Protein 4GS3 (pdb70)

Foldseek 3Di:
DVFKDKAKFWFAADWDWLD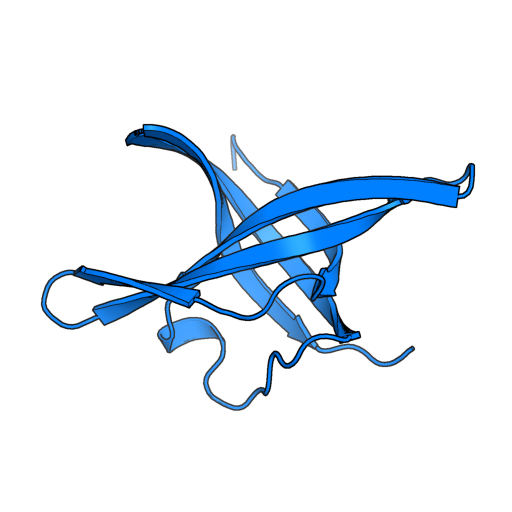DDVNWTKTKTWGWGADPVRDTDTAIAMETPVAQVVHDRDGGFIKIFMAGWDWDPSVIDTHGYTPHMDTDDD

Sequence (90 aa):
ENNTVTLVGKVFTPLEFSHELYGEKFFNFILEVPRLSETKDYLPITISNRLFEGMNLEVGTRVKIEGQLRSYNRKLILTVFARDISVVPE

Organism: Caldanaerobacter subterraneus subsp. tengcongensis (strain DSM 15242 / JCM 11007 / NBRC 100824 / MB4) (NCBI:txid273068)

Structure (mmCIF, N/CA/C/O backbone):
data_4GS3
#
_entry.id   4GS3
#
_cell.length_a   55.560
_cell.length_b   41.180
_cell.length_c   38.780
_cell.angle_alpha   90.00
_cell.angle_beta   94.80
_cell.angle_gamma   90.00
#
_symmetry.space_group_name_H-M   'C 1 2 1'
#
loop_
_entity.id
_entity.type
_entity.pdbx_description
1 polymer 'Single-stranded DNA-binding protein'
2 water water
#
loop_
_atom_site.group_PDB
_atom_site.id
_atom_site.type_symbol
_atom_site.label_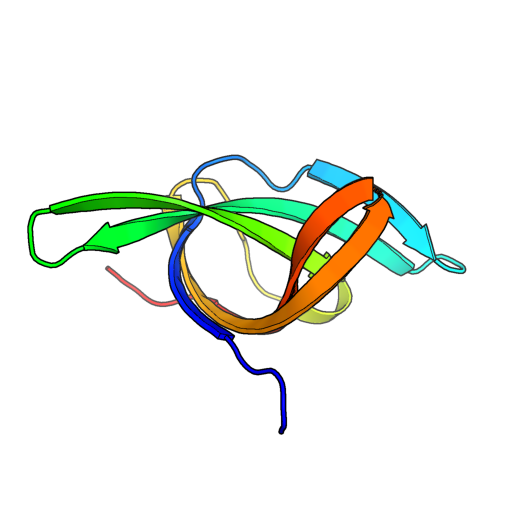atom_id
_atom_site.label_alt_id
_atom_site.label_comp_id
_atom_site.label_asym_id
_atom_site.label_entity_id
_atom_site.label_seq_id
_atom_site.pdbx_PDB_ins_code
_atom_site.Cartn_x
_atom_site.Cartn_y
_atom_site.Cartn_z
_atom_site.occupancy
_atom_site.B_iso_or_equiv
_atom_site.auth_seq_id
_atom_site.auth_comp_id
_atom_site.auth_asym_id
_atom_site.auth_atom_id
_atom_site.pdbx_PDB_model_num
ATOM 1 N N . GLU A 1 10 ? 33.283 31.510 6.291 1.00 35.08 7 GLU A N 1
ATOM 2 C CA . GLU A 1 10 ? 33.603 30.158 6.799 1.00 28.18 7 GLU A CA 1
ATOM 3 C C . GLU A 1 10 ? 34.237 29.421 5.565 1.00 22.85 7 GLU A C 1
ATOM 4 O O . GLU A 1 10 ? 34.150 29.656 4.355 1.00 30.14 7 GLU A O 1
ATOM 10 N N . ASN A 1 11 ? 35.011 28.407 5.866 1.00 16.53 8 ASN A N 1
ATOM 11 C CA . ASN A 1 11 ? 35.748 27.585 4.982 1.00 12.35 8 ASN A CA 1
ATOM 12 C C . ASN A 1 11 ? 34.942 26.407 4.487 1.00 10.12 8 ASN A C 1
ATOM 13 O O . ASN A 1 11 ? 35.476 25.571 3.751 1.00 10.79 8 ASN A O 1
ATOM 18 N N . ASN A 1 12 ? 33.669 26.287 4.871 1.00 10.20 9 ASN A N 1
ATOM 19 C CA . ASN A 1 12 ? 32.844 25.153 4.531 1.00 9.60 9 ASN A CA 1
ATOM 20 C C . ASN A 1 12 ? 31.412 25.627 4.710 1.00 10.09 9 ASN A C 1
ATOM 21 O O . ASN A 1 12 ? 30.891 25.668 5.831 1.00 11.64 9 ASN A O 1
ATOM 26 N N . THR A 1 13 ? 30.767 26.004 3.602 1.00 10.35 10 THR A N 1
ATOM 27 C CA . THR A 1 13 ? 29.432 26.534 3.678 1.00 11.80 10 THR A CA 1
ATOM 28 C C . THR A 1 13 ? 28.652 25.991 2.479 1.00 10.62 10 THR A C 1
ATOM 29 O O . THR A 1 13 ? 29.117 25.996 1.363 1.00 13.47 10 THR A O 1
ATOM 33 N N . VAL A 1 14 ? 27.429 25.617 2.773 1.00 10.51 11 VAL A N 1
ATOM 34 C CA . VAL A 1 14 ? 26.481 25.102 1.799 1.00 9.76 11 VAL A CA 1
ATOM 35 C C . VAL A 1 14 ? 25.181 25.878 1.959 1.00 9.97 11 VAL A C 1
ATOM 36 O O . VAL A 1 14 ? 24.688 26.008 3.074 1.00 12.20 11 VAL A O 1
ATOM 40 N N . THR A 1 15 ? 24.640 26.385 0.862 1.00 9.22 12 THR A N 1
ATOM 41 C CA . THR A 1 15 ? 23.290 26.994 0.861 1.00 9.96 12 THR A CA 1
ATOM 42 C C . THR A 1 15 ? 22.456 26.228 -0.147 1.00 9.51 12 THR A C 1
ATOM 43 O O . THR A 1 15 ? 22.861 26.066 -1.308 1.00 10.33 12 THR A O 1
ATOM 47 N N . LEU A 1 16 ? 21.262 25.811 0.288 1.00 9.44 13 LEU A N 1
ATOM 48 C CA . LEU A 1 16 ? 20.331 25.053 -0.548 1.00 9.29 13 LEU A CA 1
ATOM 49 C C . LEU A 1 16 ? 18.940 25.634 -0.404 1.00 9.68 13 LEU A C 1
ATOM 50 O O . LEU A 1 16 ? 18.532 25.998 0.716 1.00 11.14 13 LEU A O 1
ATOM 55 N N . VAL A 1 17 ? 18.188 25.662 -1.493 1.00 9.04 14 VAL A N 1
ATOM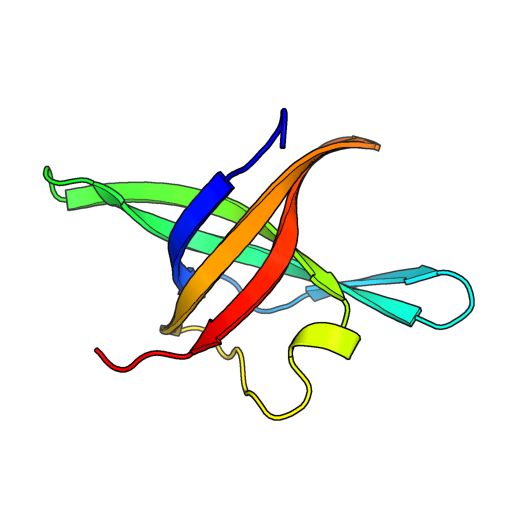 56 C CA . VAL A 1 17 ? 16.752 25.947 -1.448 1.00 9.29 14 VAL A CA 1
ATOM 57 C C . VAL A 1 17 ? 16.071 24.803 -2.141 1.00 9.56 14 VAL A C 1
ATOM 58 O O . VAL A 1 17 ? 16.348 24.509 -3.310 1.00 10.75 14 VAL A O 1
ATOM 62 N N . GLY A 1 18 ? 15.176 24.111 -1.452 1.00 9.87 15 GLY A N 1
ATOM 63 C CA . GLY A 1 18 ? 14.467 23.000 -2.057 1.00 10.37 15 GLY A CA 1
ATOM 64 C C . GLY A 1 18 ? 13.361 22.484 -1.158 1.00 10.43 15 GLY A C 1
ATOM 65 O O . GLY A 1 18 ? 12.927 23.192 -0.227 1.00 11.47 15 GLY A O 1
ATOM 66 N N . LYS A 1 19 ? 12.886 21.289 -1.453 1.00 10.71 16 LYS A N 1
ATOM 67 C CA . LYS A 1 19 ? 11.746 20.729 -0.758 1.00 11.46 16 LYS A CA 1
ATOM 68 C C . LYS A 1 19 ? 12.124 19.481 -0.002 1.00 10.57 16 LYS A C 1
ATOM 69 O O . LYS A 1 19 ? 12.899 18.638 -0.458 1.00 10.96 16 LYS A O 1
ATOM 75 N N . VAL A 1 20 ? 11.560 19.320 1.193 1.00 10.59 17 VAL A N 1
ATOM 76 C CA . VAL A 1 20 ? 11.722 18.107 1.967 1.00 10.94 17 VAL A CA 1
ATOM 77 C C . VAL A 1 20 ? 11.179 16.966 1.139 1.00 10.59 17 VAL A C 1
ATOM 78 O O . VAL A 1 20 ? 9.978 16.993 0.772 1.00 12.73 17 VAL A O 1
ATOM 82 N N . PHE A 1 21 ? 11.989 15.979 0.848 1.00 10.85 18 PHE A N 1
ATOM 83 C CA . PHE A 1 21 ? 11.651 14.889 -0.080 1.00 11.08 18 PHE A CA 1
ATOM 84 C C . PHE A 1 21 ? 11.372 13.595 0.622 1.00 11.38 18 PHE A C 1
ATOM 85 O O . PHE A 1 21 ? 10.520 12.807 0.219 1.00 12.41 18 PHE A O 1
ATOM 93 N N . THR A 1 22 ? 12.115 13.302 1.680 1.00 13.30 19 THR A N 1
ATOM 94 C CA . THR A 1 22 ? 11.848 12.178 2.551 1.00 13.04 19 THR A CA 1
ATOM 95 C C . THR A 1 22 ? 11.657 12.753 3.969 1.00 13.03 19 THR A C 1
ATOM 96 O O . THR A 1 22 ? 12.148 13.827 4.276 1.00 14.24 19 THR A O 1
ATOM 100 N N . PRO A 1 23 ? 10.907 12.058 4.827 1.00 13.91 20 PRO A N 1
ATOM 101 C CA . PRO A 1 23 ? 10.579 12.645 6.132 1.00 15.05 20 PRO A CA 1
ATOM 102 C C . PRO A 1 23 ? 11.784 12.687 7.081 1.00 14.39 20 PRO A C 1
ATOM 103 O O . PRO A 1 23 ? 12.715 11.911 7.002 1.00 15.79 20 PRO A O 1
ATOM 107 N N . LEU A 1 24 ? 11.673 13.565 8.051 1.00 14.79 21 LEU A N 1
ATOM 108 C CA . LEU A 1 24 ? 12.691 13.589 9.110 1.00 15.53 21 LEU A CA 1
ATOM 109 C C . LEU A 1 24 ? 12.686 12.256 9.834 1.00 15.72 21 LEU A C 1
ATOM 110 O O . LEU A 1 24 ? 11.682 11.766 10.338 1.00 21.97 21 LEU A O 1
ATOM 115 N N . GLU A 1 25 ? 13.848 11.623 9.891 1.00 15.61 22 GLU A N 1
ATOM 116 C CA . GLU A 1 25 ? 13.985 10.307 10.500 1.00 17.77 22 GLU A CA 1
ATOM 117 C C . GLU A 1 25 ? 14.950 10.490 11.632 1.00 18.03 22 GLU A C 1
ATOM 118 O O . GLU A 1 25 ? 16.049 11.030 11.444 1.00 18.58 22 GLU A O 1
ATOM 124 N N . PHE A 1 26 ? 14.572 10.073 12.792 1.00 22.38 23 PHE A N 1
ATOM 125 C CA . PHE A 1 26 ? 15.435 10.176 13.955 1.00 24.45 23 PHE A CA 1
ATOM 126 C C . PHE A 1 26 ? 16.702 9.426 13.671 1.00 26.18 23 PHE A C 1
ATOM 127 O O . PHE A 1 26 ? 16.652 8.271 13.234 1.00 35.65 23 PHE A O 1
ATOM 135 N N . SER A 1 27 ? 17.850 10.057 13.912 1.00 29.30 24 SER A N 1
ATOM 136 C CA . SER A 1 27 ? 19.060 9.244 13.815 1.00 33.54 24 SER A CA 1
ATOM 137 C C . SER A 1 27 ? 19.450 8.804 15.228 1.00 35.65 24 SER A C 1
ATOM 138 O O . SER A 1 27 ? 19.392 7.625 15.570 1.00 41.22 24 SER A O 1
ATOM 141 N N . HIS A 1 28 ? 19.809 9.812 16.022 1.00 37.28 25 HIS A N 1
ATOM 142 C CA . HIS A 1 28 ? 20.119 9.440 17.397 1.00 40.80 25 HIS A CA 1
ATOM 143 C C . HIS A 1 28 ? 20.388 10.711 18.181 1.00 39.57 25 HIS A C 1
ATOM 144 O O . HIS A 1 28 ? 20.113 11.832 17.709 1.00 37.64 25 HIS A O 1
ATOM 151 N N . GLU A 1 29 ? 20.905 10.509 19.391 1.00 37.88 26 GLU A N 1
ATOM 152 C CA . GLU A 1 29 ? 21.020 11.624 20.302 1.00 36.04 26 GLU A CA 1
ATOM 153 C C . GLU A 1 29 ? 22.443 11.883 20.728 1.00 35.48 26 GLU A C 1
ATOM 154 O O . GLU A 1 29 ? 23.291 11.014 20.749 1.00 44.87 26 GLU A O 1
ATOM 160 N N . LEU A 1 30 ? 22.567 13.128 21.122 1.00 30.32 27 LEU A N 1
ATOM 161 C CA . LEU A 1 30 ? 23.844 13.538 21.664 1.00 32.60 27 LEU A CA 1
ATOM 162 C C . LEU A 1 30 ? 23.605 14.075 23.044 1.00 27.25 27 LEU A C 1
ATOM 163 O O . LEU A 1 30 ? 23.150 15.199 22.994 1.00 26.86 27 LEU A O 1
ATOM 168 N N . TYR A 1 31 ? 23.961 13.362 24.093 1.00 23.06 28 TYR A N 1
ATOM 169 C CA . TYR A 1 31 ? 23.672 13.896 25.406 1.00 19.07 28 TYR A CA 1
ATOM 170 C C . TYR A 1 31 ? 22.269 14.446 25.503 1.00 17.25 28 TYR A C 1
ATOM 171 O O . TYR A 1 31 ? 22.002 15.553 26.005 1.00 17.39 28 TYR A O 1
ATOM 180 N N . GLY A 1 32 ? 21.318 13.696 24.944 1.00 18.06 29 GLY A N 1
ATOM 181 C CA . GLY A 1 32 ? 19.914 14.047 24.978 1.00 17.97 29 GLY A CA 1
ATOM 182 C C . GLY A 1 32 ? 19.406 14.932 23.844 1.00 17.77 29 GLY A C 1
ATOM 183 O O . GLY A 1 32 ? 18.190 14.960 23.616 1.00 18.62 29 GLY A O 1
ATOM 184 N N . GLU A 1 33 ? 20.263 15.640 23.138 1.00 17.65 30 GLU A N 1
ATOM 185 C CA . GLU A 1 33 ? 19.855 16.386 21.933 1.00 18.20 30 GLU A CA 1
ATOM 186 C C . GLU A 1 33 ? 19.510 15.445 20.798 1.00 18.57 30 GLU A C 1
ATOM 187 O O . GLU A 1 33 ? 20.279 14.579 20.431 1.00 21.32 30 GLU A O 1
ATOM 193 N N . LYS A 1 34 ? 18.364 15.602 20.170 1.00 18.34 31 LYS A N 1
ATOM 194 C CA . LYS A 1 34 ? 17.846 14.730 19.115 1.00 18.23 31 LYS A CA 1
ATOM 195 C C . LYS A 1 34 ? 18.233 15.300 17.737 1.00 16.93 31 LYS A C 1
ATOM 196 O O . LYS A 1 34 ? 18.041 16.492 17.468 1.00 19.05 31 LYS A O 1
ATOM 202 N N . PHE A 1 35 ? 18.766 14.447 16.882 1.00 16.55 32 PHE A N 1
ATOM 203 C CA . PHE A 1 35 ? 19.116 14.740 15.528 1.00 15.48 32 PHE A CA 1
ATOM 204 C C . PHE A 1 35 ? 18.270 13.881 14.574 1.00 15.33 32 PHE A C 1
ATOM 205 O O . PHE A 1 35 ? 17.956 12.717 14.836 1.00 20.14 32 PHE A O 1
ATOM 213 N N . PHE A 1 36 ? 17.988 14.510 13.439 1.00 14.01 33 PHE A N 1
ATOM 214 C CA . PHE A 1 36 ? 17.179 13.922 12.399 1.00 13.65 33 PHE A CA 1
ATOM 215 C C . PHE A 1 36 ? 17.894 14.056 11.045 1.00 13.10 33 PHE A C 1
ATOM 216 O O . PHE A 1 36 ? 18.568 15.058 10.809 1.00 15.25 33 PHE A O 1
ATOM 224 N N . ASN A 1 37 ? 17.711 13.082 10.202 1.00 12.85 34 ASN A N 1
ATOM 225 C CA . ASN A 1 37 ? 18.184 13.119 8.836 1.00 12.69 34 ASN A CA 1
ATOM 226 C C . ASN A 1 37 ? 17.001 13.190 7.887 1.00 11.56 34 ASN A C 1
ATOM 227 O O . ASN A 1 37 ? 15.947 12.605 8.160 1.00 13.92 34 ASN A O 1
ATOM 232 N N . PHE A 1 38 ? 17.165 13.853 6.741 1.00 10.75 35 PHE A N 1
ATOM 233 C CA . PHE A 1 38 ? 16.160 13.840 5.704 1.00 10.57 35 PHE A CA 1
ATOM 234 C C . PHE A 1 38 ? 16.842 14.166 4.377 1.00 9.74 35 PHE A C 1
ATOM 235 O O . PHE A 1 38 ? 17.946 14.694 4.354 1.00 11.18 35 PHE A O 1
ATOM 243 N N . ILE A 1 39 ? 16.144 13.908 3.272 1.00 9.86 36 ILE A N 1
ATOM 244 C CA . ILE A 1 39 ? 16.621 14.264 1.954 1.00 9.28 36 ILE A CA 1
ATOM 245 C C . ILE A 1 39 ? 15.892 15.485 1.437 1.00 9.20 36 ILE A C 1
ATOM 246 O O . ILE A 1 39 ? 14.667 15.582 1.554 1.00 10.14 36 ILE A O 1
ATOM 251 N N . LEU A 1 40 ? 16.657 16.410 0.868 1.00 9.04 37 LEU A N 1
ATOM 252 C CA . LEU A 1 40 ? 16.143 17.620 0.246 1.00 9.09 37 LEU A CA 1
ATOM 253 C C . LEU A 1 40 ? 16.227 17.463 -1.263 1.00 9.39 37 LEU A C 1
ATOM 254 O O . LEU A 1 40 ? 17.296 17.117 -1.786 1.00 11.00 37 LEU A O 1
ATOM 259 N N . GLU A 1 41 ? 15.138 17.755 -1.975 1.00 9.55 38 GLU A N 1
ATOM 260 C CA . GLU A 1 41 ? 15.135 17.794 -3.432 1.00 9.93 38 GLU A CA 1
ATOM 261 C C . GLU A 1 41 ? 15.401 19.211 -3.888 1.00 9.69 38 GLU A C 1
ATOM 262 O O . GLU A 1 41 ? 14.632 20.133 -3.554 1.00 11.34 38 GLU A O 1
ATOM 268 N N . VAL A 1 42 ? 16.449 19.420 -4.656 1.00 10.07 39 VAL A N 1
ATOM 269 C CA . VAL A 1 42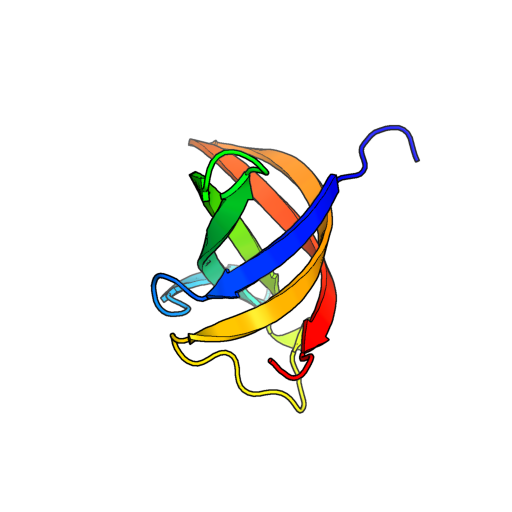 ? 16.859 20.724 -5.098 1.00 10.36 39 VAL A CA 1
ATOM 270 C C . VAL A 1 42 ? 16.892 20.759 -6.614 1.00 11.15 39 VAL A C 1
ATOM 271 O O . VAL A 1 42 ? 17.693 20.050 -7.226 1.00 12.23 39 VAL A O 1
ATOM 275 N N . PRO A 1 43 ? 16.029 21.573 -7.257 1.00 12.97 40 PRO A N 1
ATOM 276 C CA . PRO A 1 43 ? 15.993 21.544 -8.723 1.00 13.95 40 PRO A CA 1
ATOM 277 C C . PRO A 1 43 ? 17.121 22.322 -9.375 1.00 15.40 40 PRO A C 1
ATOM 278 O O . PRO A 1 43 ? 17.455 23.413 -8.952 1.00 18.86 40 PRO A O 1
ATOM 282 N N . ARG A 1 44 ? 17.719 21.773 -10.433 1.00 16.11 41 ARG A N 1
ATOM 283 C CA . ARG A 1 44 ? 18.633 22.490 -11.282 1.00 17.64 41 ARG A CA 1
ATOM 284 C C . ARG A 1 44 ? 17.876 23.340 -12.294 1.00 20.30 41 ARG A C 1
ATOM 285 O O . ARG A 1 44 ? 16.672 23.145 -12.541 1.00 23.58 41 ARG A O 1
ATOM 293 N N . LEU A 1 45 ? 18.545 24.305 -12.909 1.00 25.77 42 LEU A N 1
ATOM 294 C CA . LEU A 1 45 ? 17.924 25.105 -13.986 1.00 29.96 42 LEU A CA 1
ATOM 295 C C . LEU A 1 45 ? 17.274 24.228 -15.042 1.00 31.05 42 LEU A C 1
ATOM 296 O O . LEU A 1 45 ? 16.192 24.562 -15.522 1.00 35.84 42 LEU A O 1
ATOM 301 N N . SER A 1 46 ? 17.939 23.117 -15.348 1.00 30.88 43 SER A N 1
ATOM 302 C CA . SER A 1 46 ? 17.466 22.186 -16.360 1.00 31.74 43 SER A CA 1
ATOM 303 C C . SER A 1 46 ? 16.218 21.418 -15.906 1.00 32.31 43 SER A C 1
ATOM 304 O O . SER A 1 46 ? 15.595 20.757 -16.723 1.00 39.10 43 SER A O 1
ATOM 307 N N . GLU A 1 47 ? 15.940 21.496 -14.627 1.00 32.08 44 GLU A N 1
ATOM 308 C CA . GLU A 1 47 ? 14.869 20.834 -13.900 1.00 33.28 44 GLU A CA 1
ATOM 309 C C . GLU A 1 47 ? 15.253 19.389 -13.522 1.00 30.54 44 GLU A C 1
ATOM 310 O O . GLU A 1 47 ? 14.551 18.712 -12.768 1.00 35.48 44 GLU A O 1
ATOM 316 N N . THR A 1 48 ? 16.419 18.832 -13.906 1.00 27.48 45 THR A N 1
ATOM 317 C CA . THR A 1 48 ? 16.995 17.677 -13.232 1.00 22.57 45 THR A CA 1
ATOM 318 C C . THR A 1 48 ? 17.040 18.001 -11.724 1.00 18.57 45 THR A C 1
ATOM 319 O O . THR A 1 48 ? 17.275 19.137 -11.365 1.00 21.27 45 THR A O 1
ATOM 323 N N . LYS A 1 49 ? 16.819 17.033 -10.843 1.00 15.10 46 LYS A N 1
ATOM 324 C CA . LYS A 1 49 ? 16.876 17.252 -9.412 1.00 13.71 46 LYS A CA 1
ATOM 325 C C . LYS A 1 49 ? 18.114 16.637 -8.806 1.00 13.39 46 LYS A C 1
ATOM 326 O O . LYS A 1 49 ? 18.538 15.556 -9.203 1.00 15.93 46 LYS A O 1
ATOM 332 N N . ASP A 1 50 ? 18.646 17.303 -7.785 1.00 11.55 47 ASP A N 1
ATOM 333 C CA . ASP A 1 50 ? 19.603 16.719 -6.847 1.00 10.68 47 ASP A CA 1
ATOM 334 C C . ASP A 1 50 ? 18.903 16.331 -5.571 1.00 10.12 47 ASP A C 1
ATOM 335 O O . ASP A 1 50 ? 18.016 17.056 -5.111 1.00 11.93 47 ASP A O 1
ATOM 340 N N . TYR A 1 51 ? 19.274 15.187 -5.022 1.00 9.70 48 TYR A N 1
ATOM 341 C CA . TYR A 1 51 ? 18.708 14.641 -3.817 1.00 9.81 48 TYR A CA 1
ATOM 342 C C . TYR A 1 51 ? 19.814 14.634 -2.767 1.00 9.59 48 TYR A C 1
ATOM 343 O O . TYR A 1 51 ? 20.778 13.865 -2.873 1.00 10.85 48 TYR A O 1
ATOM 352 N N . LEU A 1 52 ? 19.704 15.531 -1.790 1.00 9.79 49 LEU A N 1
ATOM 353 C CA . LEU A 1 52 ? 20.813 15.887 -0.936 1.00 9.32 49 LEU A CA 1
ATOM 354 C C . LEU A 1 52 ? 20.518 15.569 0.519 1.00 9.26 49 LEU A C 1
ATOM 355 O O . LEU A 1 52 ? 19.427 15.826 1.007 1.00 10.02 49 LEU A O 1
ATOM 360 N N . PRO A 1 53 ? 21.499 15.010 1.222 1.00 9.59 50 PRO A N 1
ATOM 361 C CA . PRO A 1 53 ? 21.301 14.620 2.634 1.00 9.93 50 PRO A CA 1
ATOM 362 C C . PRO A 1 53 ? 21.472 15.788 3.574 1.00 9.56 50 PRO A C 1
ATOM 363 O O . PRO A 1 53 ? 22.457 16.534 3.502 1.00 10.86 50 PRO A O 1
ATOM 367 N N . ILE A 1 54 ? 20.502 15.946 4.467 1.00 9.56 51 ILE A N 1
ATOM 368 C CA . ILE A 1 54 ? 20.516 16.964 5.487 1.00 9.37 51 ILE A CA 1
ATOM 369 C C . ILE A 1 54 ? 20.468 16.286 6.874 1.00 9.72 51 ILE A C 1
ATOM 370 O O . ILE A 1 54 ? 19.755 15.300 7.053 1.00 11.38 51 ILE A O 1
ATOM 375 N N . THR A 1 55 ? 21.156 16.870 7.831 1.00 9.94 52 THR A N 1
ATOM 376 C CA . THR A 1 55 ? 21.064 16.505 9.241 1.00 11.07 52 THR A CA 1
ATOM 377 C C . THR A 1 55 ? 20.722 17.745 10.017 1.00 10.81 52 THR A C 1
ATOM 378 O O . THR A 1 55 ? 21.344 18.790 9.790 1.00 12.54 52 THR A O 1
ATOM 382 N N . ILE A 1 56 ? 19.758 17.643 10.912 1.00 11.86 53 ILE A N 1
ATOM 383 C CA . ILE A 1 56 ? 19.344 18.782 11.669 1.00 12.46 53 ILE A CA 1
ATOM 384 C C . ILE A 1 56 ? 19.014 18.398 13.092 1.00 12.70 53 ILE A C 1
ATOM 385 O O . ILE A 1 56 ? 18.400 17.363 13.378 1.00 14.91 53 ILE A O 1
ATOM 390 N N . SER A 1 57 ? 19.411 19.281 14.008 1.00 13.78 54 SER A N 1
ATOM 391 C CA . SER A 1 57 ? 19.059 19.202 15.411 1.00 15.85 54 SER A CA 1
ATOM 392 C C . SER A 1 57 ? 17.631 19.676 15.630 1.00 16.01 54 SER A C 1
ATOM 393 O O . SER A 1 57 ? 17.196 20.636 15.023 1.00 17.23 54 SER A O 1
ATOM 396 N N . ASN A 1 58 ? 16.927 19.031 16.547 1.00 19.03 55 ASN A N 1
ATOM 397 C CA . ASN A 1 58 ? 15.584 19.568 16.798 1.00 26.09 55 ASN A CA 1
ATOM 398 C C . ASN A 1 58 ? 15.665 20.901 17.528 1.00 25.54 55 ASN A C 1
ATOM 399 O O . ASN A 1 58 ? 14.639 21.551 17.519 1.00 31.64 55 ASN A O 1
ATOM 404 N N . ARG A 1 59 ? 16.797 21.355 17.981 1.00 23.78 56 ARG A N 1
ATOM 405 C CA . ARG A 1 59 ? 16.893 22.755 18.418 1.00 25.67 56 ARG A CA 1
ATOM 406 C C . ARG A 1 59 ? 16.599 23.738 17.308 1.00 24.78 56 ARG A C 1
ATOM 407 O O . ARG A 1 59 ? 16.195 24.834 17.575 1.00 29.89 56 ARG A O 1
ATOM 415 N N . LEU A 1 60 ? 16.886 23.394 16.060 1.00 20.02 57 LEU A N 1
ATOM 416 C CA . LEU A 1 60 ? 16.785 24.420 15.024 1.00 22.40 57 LEU A CA 1
ATOM 417 C C . LEU A 1 60 ? 15.497 24.632 14.298 1.00 26.91 57 LEU A C 1
ATOM 418 O O . LEU A 1 60 ? 15.341 25.520 13.451 1.00 32.49 57 LEU A O 1
ATOM 423 N N . PHE A 1 61 ? 14.625 23.663 14.580 1.00 30.41 58 PHE A N 1
ATOM 424 C CA . PHE A 1 61 ? 13.365 23.774 13.793 1.00 34.40 58 PHE A CA 1
ATOM 425 C C . PHE A 1 61 ? 12.231 23.782 14.795 1.00 37.81 58 PHE A C 1
ATOM 426 O O . PHE A 1 61 ? 11.067 23.550 14.430 1.00 37.99 58 PHE A O 1
ATOM 434 N N . GLU A 1 62 ? 12.561 24.105 16.044 1.00 40.89 59 GLU A N 1
ATOM 435 C CA . GLU A 1 62 ? 11.482 24.456 16.940 1.00 46.04 59 GLU A CA 1
ATOM 436 C C . GLU A 1 62 ? 10.640 25.555 16.296 1.00 46.63 59 GLU A C 1
ATOM 437 O O . GLU A 1 62 ? 11.143 26.518 15.722 1.00 56.88 59 GLU A O 1
ATOM 443 N N . GLY A 1 63 ? 9.354 25.331 16.325 1.00 45.76 60 GLY A N 1
ATOM 444 C CA . GLY A 1 63 ? 8.427 26.274 15.722 1.00 45.87 60 GLY A CA 1
ATOM 445 C C . GLY A 1 63 ? 7.956 25.865 14.351 1.00 44.86 60 GLY A C 1
ATOM 446 O O . GLY A 1 63 ? 6.859 26.166 13.863 1.00 46.65 60 GLY A O 1
ATOM 447 N N . MET A 1 64 ? 8.846 25.121 13.655 1.00 40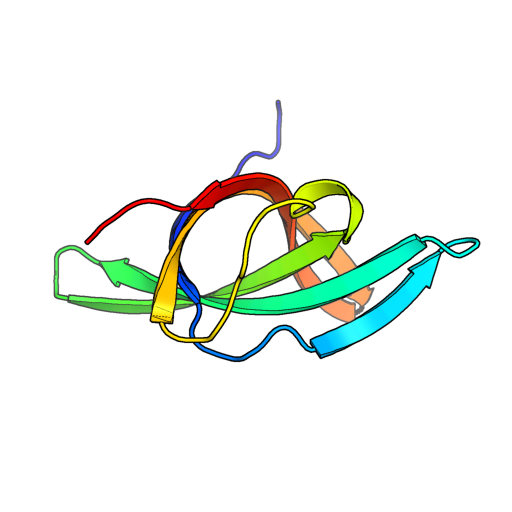.59 61 MET A N 1
ATOM 448 C CA . MET A 1 64 ? 8.370 24.871 12.292 1.00 37.35 61 MET A CA 1
ATOM 449 C C . MET A 1 64 ? 8.094 23.389 12.111 1.00 33.70 61 MET A C 1
ATOM 450 O O . MET A 1 64 ? 8.525 22.487 12.823 1.00 40.77 61 MET A O 1
ATOM 455 N N . ASN A 1 65 ? 7.327 23.183 11.055 1.00 28.68 62 ASN A N 1
ATOM 456 C CA . ASN A 1 65 ? 6.965 21.841 10.620 1.00 31.31 62 ASN A CA 1
ATOM 457 C C . ASN A 1 65 ? 7.825 21.623 9.386 1.00 27.88 62 ASN A C 1
ATOM 458 O O . ASN A 1 65 ? 7.892 22.500 8.492 1.00 28.65 62 ASN A O 1
ATOM 463 N N . LEU A 1 66 ? 8.491 20.471 9.372 1.00 24.69 63 LEU A N 1
ATOM 464 C CA . LEU A 1 66 ? 9.189 19.982 8.198 1.00 19.90 63 LEU A CA 1
ATOM 465 C C . LEU A 1 66 ? 8.575 18.701 7.603 1.00 18.87 63 LEU A C 1
ATOM 466 O O . LEU A 1 66 ? 9.311 17.755 7.273 1.00 20.40 63 LEU A O 1
ATOM 471 N N . GLU A 1 67 ? 7.289 18.694 7.334 1.00 19.86 64 GLU A N 1
ATOM 472 C CA . GLU A 1 67 ? 6.661 17.587 6.636 1.00 20.24 64 GLU A CA 1
ATOM 473 C C . GLU A 1 67 ? 7.172 17.510 5.177 1.00 16.98 64 GLU A C 1
ATOM 474 O O . GLU A 1 67 ? 7.610 18.505 4.582 1.00 16.91 64 GLU A O 1
ATOM 480 N N . VAL A 1 68 ? 7.099 16.355 4.590 1.00 16.50 65 VAL A N 1
ATOM 481 C CA . VAL A 1 68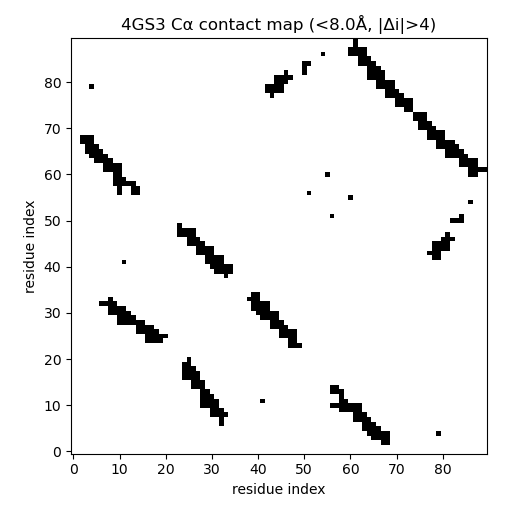 ? 7.395 16.162 3.161 1.00 15.54 65 VAL A CA 1
ATOM 482 C C . VAL A 1 68 ? 6.647 17.172 2.338 1.00 15.08 65 VAL A C 1
ATOM 483 O O . VAL A 1 68 ? 5.443 17.379 2.608 1.00 18.75 65 VAL A O 1
ATOM 487 N N . GLY A 1 69 ? 7.335 17.858 1.408 1.00 14.64 66 GLY A N 1
ATOM 488 C CA . GLY A 1 69 ? 6.801 18.870 0.578 1.00 14.93 66 GLY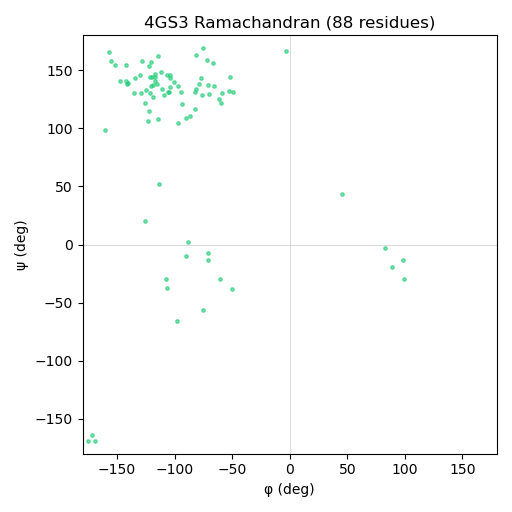 A CA 1
ATOM 489 C C . GLY A 1 69 ? 7.067 20.285 1.061 1.00 14.13 66 GLY A C 1
ATOM 490 O O . GLY A 1 69 ? 6.890 21.204 0.312 1.00 16.84 66 GLY A O 1
ATOM 491 N N . THR A 1 70 ? 7.509 20.421 2.310 1.00 13.53 67 THR A N 1
ATOM 492 C CA . THR A 1 70 ? 7.836 21.757 2.839 1.00 13.06 67 THR A CA 1
ATOM 493 C C . THR A 1 70 ? 9.024 22.326 2.078 1.00 11.74 67 THR A C 1
ATOM 494 O O . THR A 1 70 ? 10.016 21.619 1.863 1.00 12.14 67 THR A O 1
ATOM 498 N N . ARG A 1 71 ? 8.954 23.601 1.708 1.00 12.13 68 ARG A N 1
ATOM 499 C CA . ARG A 1 71 ? 10.055 24.270 1.019 1.00 11.19 68 ARG A CA 1
ATOM 500 C C . ARG A 1 71 ? 10.870 25.030 2.059 1.00 10.51 68 ARG A C 1
ATOM 501 O O . ARG A 1 71 ? 10.314 25.707 2.907 1.00 10.77 68 ARG A O 1
ATOM 509 N N . VAL A 1 72 ? 12.193 24.924 1.933 1.00 10.46 69 VAL A N 1
ATOM 510 C CA . VAL A 1 72 ? 13.103 25.479 2.923 1.00 9.97 69 VAL A CA 1
ATOM 511 C C . VAL A 1 72 ? 14.327 26.061 2.222 1.00 10.07 69 VAL A C 1
ATOM 512 O O . VAL A 1 72 ? 14.734 25.636 1.153 1.00 11.53 69 VAL A O 1
ATOM 516 N N . LYS A 1 73 ? 14.921 27.026 2.919 1.00 9.99 70 LYS A N 1
ATOM 517 C CA . LYS A 1 73 ? 16.294 27.454 2.654 1.00 9.76 70 LYS A CA 1
ATOM 518 C C . LYS A 1 73 ? 17.141 26.972 3.820 1.00 10.07 70 LYS A C 1
ATOM 519 O O . LYS A 1 73 ? 16.807 27.249 4.992 1.00 11.61 70 LYS A O 1
ATOM 525 N N . ILE A 1 74 ? 18.237 26.279 3.534 1.00 9.93 71 ILE A N 1
ATOM 526 C CA . ILE A 1 74 ? 19.142 25.750 4.512 1.00 10.34 71 ILE A CA 1
ATOM 527 C C . ILE A 1 74 ? 20.520 26.313 4.295 1.00 10.48 71 ILE A C 1
ATOM 528 O O . ILE A 1 74 ? 20.990 26.363 3.140 1.00 12.15 71 ILE A O 1
ATOM 533 N N . GLU A 1 75 ? 21.188 26.706 5.363 1.00 10.84 72 GLU A N 1
ATOM 534 C CA . GLU A 1 75 ? 22.601 26.954 5.375 1.00 11.06 72 GLU A CA 1
ATOM 535 C C . GLU A 1 75 ? 23.234 25.927 6.295 1.00 10.53 72 GLU A C 1
ATOM 536 O O . GLU A 1 75 ? 22.746 25.702 7.400 1.00 11.29 72 GLU A O 1
ATOM 542 N N . GLY A 1 76 ? 24.370 25.359 5.910 1.00 11.08 73 GLY A N 1
ATOM 543 C CA . GLY A 1 76 ? 25.059 24.443 6.769 1.00 11.66 73 GLY A CA 1
ATOM 544 C C . GLY A 1 76 ? 26.451 24.098 6.284 1.00 10.90 73 GLY A C 1
ATOM 545 O O . GLY A 1 76 ? 26.983 24.727 5.416 1.00 15.78 73 GLY A O 1
ATOM 546 N N . GLN A 1 77 ? 26.994 23.104 6.928 1.00 11.30 74 GLN A N 1
ATOM 547 C CA . GLN A 1 77 ? 28.364 22.663 6.758 1.00 11.65 74 GLN A CA 1
ATOM 548 C C . GLN A 1 77 ? 28.347 21.303 6.092 1.00 10.39 74 GLN A C 1
ATOM 549 O O . GLN A 1 77 ? 27.599 20.419 6.561 1.00 12.26 74 GLN A O 1
ATOM 555 N N . LEU A 1 78 ? 29.148 21.046 5.073 1.00 9.82 75 LEU A N 1
ATOM 556 C CA . LEU A 1 78 ? 29.207 19.719 4.476 1.00 9.43 75 LEU A CA 1
ATOM 557 C C . LEU A 1 78 ? 30.155 18.882 5.336 1.00 9.41 75 LEU A C 1
ATOM 558 O O . LEU A 1 78 ? 31.339 19.196 5.436 1.00 10.72 75 LEU A O 1
ATOM 563 N N . ARG A 1 79 ? 29.615 17.830 5.946 1.00 9.83 76 ARG A N 1
ATOM 564 C CA . ARG A 1 79 ? 30.361 16.993 6.867 1.00 10.30 76 ARG A CA 1
ATOM 565 C C . ARG A 1 79 ? 30.492 15.578 6.356 1.00 10.40 76 ARG A C 1
ATOM 566 O O . ARG A 1 79 ? 29.567 15.015 5.772 1.00 12.10 76 ARG A O 1
ATOM 574 N N . SER A 1 80 ? 31.654 14.989 6.645 1.00 10.40 77 SER A N 1
ATOM 575 C CA . SER A 1 80 ? 31.804 13.553 6.608 1.00 11.02 77 SER A CA 1
ATOM 576 C C . SER A 1 80 ? 31.821 13.076 8.060 1.00 11.68 77 SER A C 1
ATOM 577 O O . SER A 1 80 ? 32.341 13.752 8.954 1.00 13.54 77 SER A O 1
ATOM 580 N N . TYR A 1 81 ? 31.245 11.872 8.250 1.00 12.32 78 TYR A N 1
ATOM 581 C CA . TYR A 1 81 ? 31.338 11.296 9.592 1.00 13.80 78 TYR A CA 1
ATOM 582 C C . TYR A 1 81 ? 31.221 9.787 9.478 1.00 14.97 78 TYR A C 1
ATOM 583 O O . TYR A 1 81 ? 30.654 9.250 8.569 1.00 15.39 78 TYR A O 1
ATOM 592 N N . ASN A 1 82 ? 31.755 9.109 10.531 1.00 18.40 79 ASN A N 1
ATOM 593 C CA . ASN A 1 82 ? 31.739 7.647 10.528 1.00 21.52 79 ASN A CA 1
ATOM 594 C C . ASN A 1 82 ? 30.496 7.270 11.359 1.00 22.87 79 ASN A C 1
ATOM 595 O O . ASN A 1 82 ? 30.521 7.422 12.563 1.00 28.28 79 ASN A O 1
ATOM 600 N N . ARG A 1 83 ? 29.430 6.845 10.678 1.00 22.08 80 ARG A N 1
ATOM 601 C CA . ARG A 1 83 ? 28.159 6.417 11.201 1.00 25.19 80 ARG A CA 1
ATOM 602 C C . ARG A 1 83 ? 28.223 5.003 11.819 1.00 30.30 80 ARG A C 1
ATOM 603 O O . ARG A 1 83 ? 28.879 4.099 11.278 1.00 36.40 80 ARG A O 1
ATOM 611 N N . LYS A 1 92 ? 29.663 3.066 8.417 1.00 26.48 89 LYS A N 1
ATOM 612 C CA . LYS A 1 92 ? 30.317 3.504 7.227 1.00 23.16 89 LYS A CA 1
ATOM 613 C C . LYS A 1 92 ? 30.407 5.028 7.260 1.00 19.08 89 LYS A C 1
ATOM 614 O O . LYS A 1 92 ? 29.720 5.704 8.021 1.00 17.95 89 LYS A O 1
ATOM 620 N N . LEU A 1 93 ? 31.240 5.570 6.363 1.00 17.23 90 LEU A N 1
ATOM 621 C CA . LEU A 1 93 ? 31.336 6.997 6.212 1.00 15.71 90 LEU A CA 1
ATOM 622 C C . LEU A 1 93 ? 30.136 7.545 5.447 1.00 15.38 90 LEU A C 1
ATOM 623 O O . LEU A 1 93 ? 29.786 7.043 4.380 1.00 18.10 90 LEU A O 1
ATOM 628 N N . ILE A 1 94 ? 29.526 8.546 6.022 1.00 13.82 91 ILE A N 1
ATOM 629 C CA . ILE A 1 94 ? 28.331 9.210 5.495 1.00 12.78 91 ILE A CA 1
ATOM 630 C C . ILE A 1 94 ? 28.668 10.676 5.300 1.00 12.11 91 ILE A C 1
ATOM 631 O O . ILE A 1 94 ? 29.360 11.291 6.104 1.00 14.21 91 ILE A O 1
ATOM 636 N N . LEU A 1 95 ? 28.100 11.254 4.246 1.00 11.45 92 LEU A N 1
ATOM 637 C CA . LEU A 1 95 ? 28.133 12.691 4.021 1.00 10.90 92 LEU A CA 1
ATOM 638 C C . LEU A 1 95 ? 26.789 13.269 4.358 1.00 10.92 92 LEU A C 1
ATOM 639 O O . LEU A 1 95 ? 25.718 12.680 4.072 1.00 12.37 92 LEU A O 1
ATOM 644 N N . THR A 1 96 ? 26.800 14.469 4.932 1.00 10.69 93 THR A N 1
ATOM 645 C CA . THR A 1 96 ? 25.566 15.183 5.195 1.00 10.43 93 THR A CA 1
ATOM 646 C C . THR A 1 96 ? 25.802 16.662 5.175 1.00 9.52 93 THR A C 1
ATOM 647 O O . THR A 1 96 ? 26.917 17.121 5.500 1.00 11.28 93 THR A O 1
ATOM 651 N N . VAL A 1 97 ? 24.761 17.420 4.887 1.00 9.42 94 VAL A N 1
ATOM 652 C CA . VAL A 1 97 ? 24.752 18.855 5.099 1.00 9.59 94 VAL A CA 1
ATOM 653 C C . VAL A 1 97 ? 24.220 19.034 6.508 1.00 10.03 94 VAL A C 1
ATOM 654 O O . VAL A 1 97 ? 23.024 18.826 6.763 1.00 11.06 94 VAL A O 1
ATOM 658 N N . PHE A 1 98 ? 25.083 19.436 7.421 1.00 10.31 95 PHE A N 1
ATOM 659 C CA . PHE A 1 98 ? 24.743 19.641 8.808 1.00 10.42 95 PHE A CA 1
ATOM 660 C C . PHE A 1 98 ? 24.217 21.057 8.933 1.00 10.87 95 PHE A C 1
ATOM 661 O O . PHE A 1 98 ? 24.945 22.035 8.790 1.00 11.95 95 PHE A O 1
ATOM 669 N N . ALA A 1 99 ? 22.896 21.184 9.193 1.00 10.92 96 ALA A N 1
ATOM 670 C CA . ALA A 1 99 ? 22.246 22.457 9.130 1.00 11.17 96 ALA A CA 1
ATOM 671 C C . ALA A 1 99 ? 22.670 23.347 10.293 1.00 11.38 96 ALA A C 1
ATOM 672 O O . ALA A 1 99 ? 22.746 22.924 11.422 1.00 13.40 96 ALA A O 1
ATOM 674 N N . ARG A 1 100 ? 22.915 24.604 9.941 1.00 11.62 97 ARG A N 1
ATOM 675 C CA . ARG A 1 100 ? 23.115 25.669 10.922 1.00 12.42 97 ARG A CA 1
ATOM 676 C C . ARG A 1 100 ? 21.919 26.601 10.953 1.00 12.34 97 ARG A C 1
ATOM 677 O O . ARG A 1 100 ? 21.680 27.227 12.009 1.00 15.53 97 ARG A O 1
ATOM 685 N N . ASP A 1 101 ? 21.200 26.779 9.864 1.00 12.80 98 ASP A N 1
ATOM 686 C CA . ASP A 1 101 ? 20.074 27.670 9.787 1.00 14.59 98 ASP A CA 1
ATOM 687 C C . ASP A 1 101 ? 19.093 27.074 8.831 1.00 13.31 98 ASP A C 1
ATOM 688 O O . ASP A 1 101 ? 19.469 26.474 7.811 1.00 14.29 98 ASP A O 1
ATOM 693 N N . ILE A 1 102 ? 17.807 27.186 9.175 1.00 13.68 99 ILE A N 1
ATOM 694 C CA . ILE A 1 102 ? 16.752 26.712 8.304 1.00 12.98 99 ILE A CA 1
ATOM 695 C C . ILE A 1 102 ? 15.610 27.732 8.376 1.00 12.85 99 ILE A C 1
ATOM 696 O O . ILE A 1 102 ? 15.299 28.232 9.473 1.00 15.16 99 ILE A O 1
ATOM 701 N N . SER A 1 103 ? 15.024 28.019 7.240 1.00 11.41 100 SER A N 1
ATOM 702 C CA . SER A 1 103 ? 13.847 28.853 7.174 1.00 12.16 100 SER A CA 1
ATOM 703 C C . SER A 1 103 ? 12.851 28.193 6.219 1.00 11.53 100 SER A C 1
ATOM 704 O O . SER A 1 103 ? 13.172 27.858 5.086 1.00 12.98 100 SER A O 1
ATOM 707 N N . VAL A 1 104 ? 11.616 28.064 6.660 1.00 11.61 101 VAL A N 1
ATOM 708 C CA . VAL A 1 104 ? 10.517 27.575 5.828 1.00 11.45 101 VAL A CA 1
ATOM 709 C C . VAL A 1 104 ? 10.045 28.754 5.006 1.00 10.51 101 VAL A C 1
ATOM 710 O O . VAL A 1 104 ? 9.831 29.845 5.514 1.00 12.07 101 VAL A O 1
ATOM 714 N N . VAL A 1 105 ? 9.844 28.521 3.700 1.00 10.77 102 VAL A N 1
ATOM 715 C CA . VAL A 1 105 ? 9.419 29.549 2.770 1.00 10.75 102 VAL A CA 1
ATOM 716 C C . VAL A 1 105 ? 8.197 29.068 1.995 1.00 11.25 102 VAL A C 1
ATOM 717 O O . VAL A 1 105 ? 7.974 27.866 1.833 1.00 11.35 102 VAL A O 1
ATOM 721 N N . PRO A 1 106 ? 7.407 29.997 1.443 1.00 12.20 103 PRO A N 1
ATOM 722 C CA . PRO A 1 106 ? 6.283 29.589 0.605 1.00 13.44 103 PRO A CA 1
ATOM 7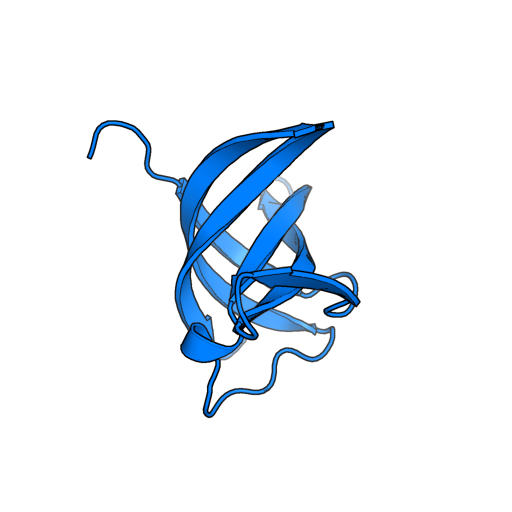23 C C . PRO A 1 106 ? 6.738 29.130 -0.760 1.00 14.69 103 PRO A C 1
ATOM 724 O O . PRO A 1 106 ? 7.891 29.309 -1.197 1.00 15.71 103 PRO A O 1
ATOM 728 N N . GLU A 1 107 ? 5.807 28.539 -1.474 1.00 18.36 104 GLU A N 1
ATOM 729 C CA . GLU A 1 107 ? 6.001 28.179 -2.865 1.00 20.57 104 GLU A CA 1
ATOM 730 C C . GLU A 1 107 ? 5.981 29.329 -3.853 1.00 21.65 104 GLU A C 1
ATOM 731 O O . GLU A 1 107 ? 6.670 29.260 -4.882 1.00 26.05 104 GLU A O 1
#

Solvent-accessible surface area: 6116 Å² total; per-residue (Å²): 180,142,46,87,30,80,22,62,4,67,2,93,44,69,38,106,110,40,108,86,92,219,47,49,89,21,37,49,4,52,0,32,26,69,127,188,88,112,73,81,43,109,50,45,1,12,0,10,48,180,61,32,148,85,54,96,13,123,82,39,23,80,0,104,0,45,0,45,90,98,70,73,130,167,164,103,40,102,6,5,45,5,90,78,11,48,63,48,111,172

CATH classification: 2.40.50.140

InterPro domains:
  IPR000424 Primosome PriB/single-strand DNA-binding [PF00436] (9-100)
  IPR000424 Primosome PriB/single-strand DNA-binding [PF00436] (112-206)
  IPR000424 Primosome PriB/single-strand DNA-binding [PS50935] (6-103)
  IPR000424 Primosome PriB/single-strand DNA-binding [PS50935] (111-209)
  IPR000424 Primosome PriB/single-strand DNA-binding [cd04496] (114-207)
  IPR011344 Single-stranded DNA-binding protein [PTHR10302] (112-208)
  IPR012340 Nucleic acid-binding, OB-fold [G3DSA:2.40.50.140] (1-104)
  IPR012340 Nucleic acid-binding, OB-fold [G3DSA:2.40.50.140] (105-210)
  IPR012340 Nucleic acid-binding, OB-fold [SSF50249] (9-209)

Secondary structure (DSSP, 8-state):
--S-EEEEEEE-S--EEEEEETTEEEEEEEEEEE-TTS-EEEEEEEEEGGGSTT----TT-EEEEEEEEEEEE--EEEEEEEEEEEEE--

Radius of gyration: 12.79 Å; Cα contacts (8 Å, |Δi|>4): 208; chains: 1; bounding box: 30×27×42 Å

B-factor: mean 21.52, std 11.53, range [9.04, 80.99]

Nearest PDB structures (foldseek):
  4gs3-assembly1_A  TM=1.011E+00  e=1.880E-16  Caldanaerobacter subterraneus subsp. tengcongensis MB4
  6bhx-assembly1_A  TM=8.680E-01  e=1.079E-05  Bacillus subtilis subsp. subtilis str. 168
  5yyu-assembly1_D  TM=8.628E-01  e=2.147E-05  Staphylococcus aureus subsp. aureus ED98
  6bhx-assembly1_C  TM=8.258E-01  e=8.280E-06  Bacillus subtilis subsp. subtilis str. 168
  3eiv-assembly3_D  TM=8.341E-01  e=2.451E-04  Streptomyces coelicolor